Protein AF-A0AAD3P096-F1 (afdb_monomer_lite)

pLDDT: mean 83.9, std 14.75, range [33.5, 96.06]

Sequence (63 aa):
MANDDQGAVWGTVTLAGVQMLDWKIEGGDEKATGTDLRGFFKAMAEQTDGKEAVLRVSFLVKC

Secondary structure (DSSP, 8-state):
---S-SS-EEEEEEEETTEEEEEEEESSSS-EEES-HHHHHHHHHHH-TTS-EEEEEEEE---

Structure (mmCIF, N/CA/C/O backbone):
data_AF-A0AAD3P096-F1
#
_entry.id   AF-A0AAD3P096-F1
#
loop_
_atom_site.group_PDB
_atom_site.id
_atom_site.type_symbol
_atom_site.label_atom_id
_atom_site.label_alt_id
_atom_site.label_comp_id
_atom_site.label_asym_id
_atom_site.label_entity_id
_atom_site.label_seq_id
_atom_site.pdbx_PDB_ins_code
_atom_site.Cartn_x
_atom_site.Cartn_y
_atom_site.Cartn_z
_atom_site.occupancy
_atom_site.B_iso_or_equiv
_atom_site.auth_seq_id
_atom_site.auth_comp_id
_atom_site.auth_asym_id
_atom_site.auth_atom_id
_atom_site.pdbx_PDB_model_num
ATOM 1 N N . MET A 1 1 ? -26.579 4.318 -6.472 1.00 33.50 1 MET A N 1
ATOM 2 C CA . MET A 1 1 ? -25.974 3.017 -6.128 1.00 33.50 1 MET A CA 1
ATOM 3 C C . MET A 1 1 ? -24.715 3.319 -5.338 1.00 33.50 1 MET A C 1
ATOM 5 O O . MET A 1 1 ? -23.699 3.632 -5.935 1.00 33.50 1 MET A O 1
ATOM 9 N N . ALA A 1 2 ? -24.827 3.380 -4.016 1.00 41.31 2 ALA A N 1
ATOM 10 C CA . ALA A 1 2 ? -23.713 3.607 -3.105 1.00 41.31 2 ALA A CA 1
ATOM 11 C C . ALA A 1 2 ? -23.925 2.608 -1.970 1.00 41.31 2 ALA A C 1
ATOM 13 O O . ALA A 1 2 ? -24.855 2.789 -1.193 1.00 41.31 2 ALA A O 1
ATOM 14 N N . ASN A 1 3 ? -23.169 1.514 -1.966 1.00 42.03 3 ASN A N 1
ATOM 15 C CA . ASN A 1 3 ? -23.230 0.511 -0.909 1.00 42.03 3 ASN A CA 1
ATOM 16 C C . ASN A 1 3 ? -21.812 -0.014 -0.645 1.00 42.03 3 ASN A C 1
ATOM 18 O O . ASN A 1 3 ? -21.126 -0.390 -1.592 1.00 42.03 3 ASN A O 1
ATOM 22 N N . ASP A 1 4 ? -21.449 -0.025 0.641 1.00 44.19 4 ASP A N 1
ATOM 23 C CA . ASP A 1 4 ? -20.461 -0.901 1.300 1.00 44.19 4 ASP A CA 1
ATOM 24 C C . ASP A 1 4 ? -18.954 -0.572 1.377 1.00 44.19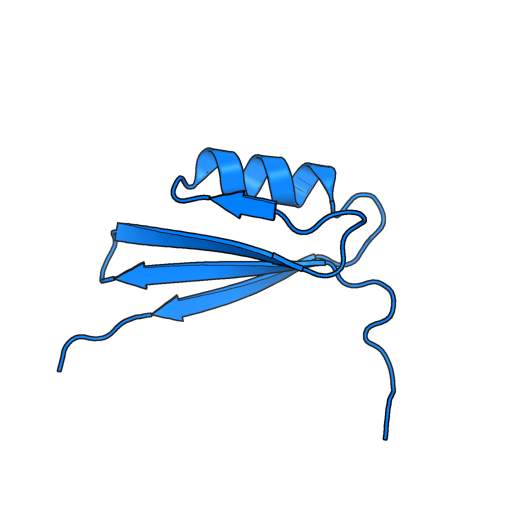 4 ASP A C 1
ATOM 26 O O . ASP A 1 4 ? -18.194 -1.411 1.838 1.00 44.19 4 ASP A O 1
ATOM 30 N N . ASP A 1 5 ? -18.489 0.650 1.097 1.00 52.22 5 ASP A N 1
ATOM 31 C CA . ASP A 1 5 ? -17.054 0.999 1.279 1.00 52.22 5 ASP A CA 1
ATOM 32 C C . ASP A 1 5 ? -16.738 1.790 2.575 1.00 52.22 5 ASP A C 1
ATOM 34 O O . ASP A 1 5 ? -15.708 2.444 2.695 1.00 52.22 5 ASP A O 1
ATOM 38 N N . GLN A 1 6 ? -17.629 1.780 3.576 1.00 55.72 6 GLN A N 1
ATOM 39 C CA . GLN A 1 6 ? -17.524 2.656 4.764 1.00 55.72 6 GLN A CA 1
ATOM 40 C C . GLN A 1 6 ? -16.522 2.202 5.851 1.00 55.72 6 GLN A C 1
ATOM 42 O O . GLN A 1 6 ? -16.537 2.751 6.951 1.00 55.72 6 GLN A O 1
ATOM 47 N N . GLY A 1 7 ? -15.626 1.249 5.581 1.00 66.94 7 GLY A N 1
ATOM 48 C CA . GLY A 1 7 ? -14.663 0.807 6.602 1.00 66.94 7 GLY A CA 1
ATOM 49 C C . GLY A 1 7 ? -13.452 0.009 6.129 1.00 66.94 7 GLY A C 1
ATOM 50 O O . GLY A 1 7 ? -12.655 -0.392 6.974 1.00 66.94 7 GLY A O 1
ATOM 51 N N . ALA A 1 8 ? -13.298 -0.231 4.827 1.00 81.44 8 ALA A N 1
ATOM 52 C CA . ALA A 1 8 ? -12.139 -0.942 4.303 1.00 81.44 8 ALA A CA 1
ATOM 53 C C . ALA A 1 8 ? -10.972 0.024 4.054 1.00 81.44 8 ALA A C 1
ATOM 55 O O . ALA A 1 8 ? -11.141 1.115 3.507 1.00 81.44 8 ALA A O 1
ATOM 56 N N . VAL A 1 9 ? -9.770 -0.396 4.439 1.00 89.81 9 VAL A N 1
ATOM 57 C CA . VAL A 1 9 ? -8.522 0.318 4.173 1.00 89.81 9 VAL A CA 1
ATOM 58 C C . VAL A 1 9 ? -7.877 -0.282 2.936 1.00 89.81 9 VAL A C 1
ATOM 60 O O . VAL A 1 9 ? -7.483 -1.448 2.910 1.00 89.81 9 VAL A O 1
ATOM 63 N N . TRP A 1 10 ? -7.754 0.536 1.903 1.00 91.94 10 TRP A N 1
ATOM 64 C CA . TRP A 1 10 ? -7.237 0.160 0.601 1.00 91.94 10 TRP A CA 1
ATOM 65 C C . TRP A 1 10 ? -5.773 0.550 0.469 1.00 91.94 10 TRP A C 1
ATOM 67 O O . TRP A 1 10 ? -5.458 1.721 0.273 1.00 91.94 10 TRP A O 1
ATOM 77 N N . GLY A 1 11 ? -4.880 -0.434 0.490 1.00 93.94 11 GLY A N 1
ATOM 78 C CA . GLY A 1 11 ? -3.482 -0.263 0.118 1.00 93.94 11 GLY A CA 1
ATOM 79 C C . GLY A 1 11 ? -3.287 -0.547 -1.365 1.00 93.94 11 GLY A C 1
ATOM 80 O O . GLY A 1 11 ? -3.407 -1.689 -1.797 1.00 93.94 11 GLY A O 1
ATOM 81 N N . THR A 1 12 ? -2.974 0.469 -2.164 1.00 95.06 12 THR A 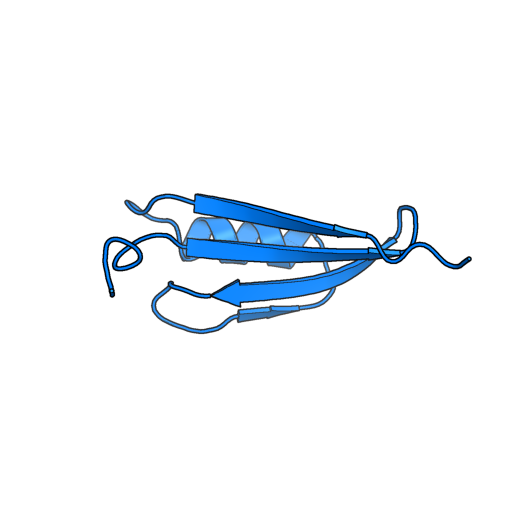N 1
ATOM 82 C CA . THR A 1 12 ? -2.576 0.291 -3.565 1.00 95.06 12 THR A CA 1
ATOM 83 C C . THR A 1 12 ? -1.062 0.357 -3.685 1.00 95.06 12 THR A C 1
ATOM 85 O O . THR A 1 12 ? -0.461 1.326 -3.236 1.00 95.06 12 THR A O 1
ATOM 88 N N . VAL A 1 13 ? -0.463 -0.636 -4.336 1.00 95.00 13 VAL A N 1
ATOM 89 C CA . VAL A 1 13 ? 0.966 -0.693 -4.655 1.00 95.00 13 VAL A CA 1
ATOM 90 C C . VAL A 1 13 ? 1.145 -0.707 -6.169 1.00 95.00 13 VAL A C 1
ATOM 92 O O . VAL A 1 13 ? 0.507 -1.504 -6.859 1.00 95.00 13 VAL A O 1
ATOM 95 N N . THR A 1 14 ? 2.033 0.140 -6.681 1.00 95.00 14 THR A N 1
ATOM 96 C CA . THR A 1 14 ? 2.396 0.205 -8.099 1.00 95.00 14 THR A CA 1
ATOM 97 C C . THR A 1 14 ? 3.783 -0.394 -8.305 1.00 95.00 14 THR A C 1
ATOM 99 O O . THR A 1 14 ? 4.766 0.043 -7.704 1.00 95.00 14 THR A O 1
ATOM 102 N N . LEU A 1 15 ? 3.875 -1.397 -9.176 1.00 92.81 15 LEU A N 1
ATOM 103 C CA . LEU A 1 15 ? 5.098 -2.126 -9.497 1.00 92.81 15 LEU A CA 1
ATOM 104 C C . LEU A 1 15 ? 5.469 -1.934 -10.971 1.00 92.81 15 LEU A C 1
ATOM 106 O O . LEU A 1 15 ? 4.610 -2.022 -11.844 1.00 92.81 15 LEU A O 1
ATOM 110 N N . ALA A 1 16 ? 6.755 -1.749 -11.260 1.00 90.75 16 ALA A N 1
ATOM 111 C CA . ALA A 1 16 ? 7.333 -1.915 -12.592 1.00 90.75 16 ALA A CA 1
ATOM 112 C C . ALA A 1 16 ? 8.340 -3.072 -12.550 1.00 90.75 16 ALA A C 1
ATOM 114 O O . ALA A 1 16 ? 9.417 -2.969 -11.960 1.00 90.75 16 ALA A O 1
ATOM 115 N N . GLY A 1 17 ? 7.973 -4.208 -13.147 1.00 85.69 17 GLY A N 1
ATOM 116 C CA . GLY A 1 17 ? 8.711 -5.456 -12.950 1.00 85.69 17 GLY A CA 1
ATOM 117 C C . GLY A 1 17 ? 8.698 -5.879 -11.476 1.00 85.69 17 GLY A C 1
ATOM 118 O O . GLY A 1 17 ? 7.631 -6.035 -10.891 1.00 85.69 17 GLY A O 1
ATOM 119 N N . VAL A 1 18 ? 9.883 -6.051 -10.879 1.00 82.81 18 VAL A N 1
ATOM 120 C CA . VAL A 1 18 ? 10.055 -6.380 -9.446 1.00 82.81 18 VAL A CA 1
ATOM 121 C C . VAL A 1 18 ? 10.257 -5.147 -8.560 1.00 82.81 18 VAL A C 1
ATOM 123 O O . VAL A 1 18 ? 10.363 -5.271 -7.342 1.00 82.81 18 VAL A O 1
ATOM 126 N N . GLN A 1 19 ? 10.350 -3.958 -9.160 1.00 87.62 19 GLN A N 1
ATOM 127 C CA . GLN A 1 19 ? 10.579 -2.718 -8.434 1.00 87.62 19 GLN A CA 1
ATOM 128 C C . GLN A 1 19 ? 9.245 -2.072 -8.071 1.00 87.62 19 GLN A C 1
ATOM 130 O O . GLN A 1 19 ? 8.397 -1.849 -8.935 1.00 87.62 19 GLN A O 1
ATOM 135 N N . MET A 1 20 ? 9.086 -1.722 -6.798 1.00 89.69 20 MET A N 1
ATOM 136 C CA . MET A 1 20 ? 7.986 -0.872 -6.367 1.00 89.69 20 MET A CA 1
ATOM 137 C C . MET A 1 20 ? 8.282 0.584 -6.712 1.00 89.69 20 MET A C 1
ATOM 139 O O . MET A 1 20 ? 9.369 1.082 -6.419 1.00 89.69 20 MET A O 1
ATOM 143 N N . LEU A 1 21 ? 7.327 1.239 -7.367 1.00 92.62 21 LEU A N 1
ATOM 144 C CA . LEU A 1 21 ? 7.422 2.648 -7.736 1.00 92.62 21 LEU A CA 1
ATOM 145 C C . LEU A 1 21 ? 6.823 3.533 -6.653 1.00 92.62 21 LEU A C 1
ATOM 147 O O . LEU A 1 21 ? 7.472 4.459 -6.177 1.00 92.62 21 LEU A O 1
ATOM 151 N N . ASP A 1 22 ? 5.592 3.219 -6.268 1.00 95.81 22 ASP A N 1
ATOM 152 C CA . ASP A 1 22 ? 4.806 3.986 -5.322 1.00 95.81 22 ASP A CA 1
ATOM 153 C C . ASP A 1 22 ? 3.768 3.099 -4.641 1.00 95.81 22 ASP A C 1
ATOM 155 O O . ASP A 1 22 ? 3.451 1.990 -5.084 1.00 95.81 22 ASP A O 1
ATOM 159 N N . TRP A 1 23 ? 3.242 3.613 -3.543 1.00 96.06 23 TRP A N 1
ATOM 160 C CA . TRP A 1 23 ? 2.062 3.097 -2.893 1.00 96.06 23 TRP A CA 1
ATOM 161 C C . TRP A 1 23 ? 1.219 4.240 -2.345 1.00 96.06 23 TRP A C 1
ATOM 163 O O . TRP A 1 23 ? 1.713 5.332 -2.048 1.00 96.06 23 TRP A O 1
ATOM 173 N N . LYS A 1 24 ? -0.067 3.956 -2.171 1.00 95.12 24 LYS A N 1
ATOM 174 C CA . LYS A 1 24 ? -1.032 4.834 -1.516 1.00 95.12 24 LYS A CA 1
ATOM 175 C C . LYS A 1 24 ? -1.987 4.026 -0.649 1.00 95.12 24 LYS A C 1
ATOM 177 O O . LYS A 1 24 ? -2.326 2.900 -1.004 1.00 95.12 24 LYS A O 1
ATOM 182 N N . ILE A 1 25 ? -2.426 4.606 0.458 1.00 93.69 25 ILE A N 1
ATOM 183 C CA . ILE A 1 25 ? -3.440 4.041 1.343 1.00 93.69 25 ILE A CA 1
ATOM 184 C C . ILE A 1 25 ? -4.627 4.999 1.397 1.00 93.69 25 ILE A C 1
ATOM 186 O O . ILE A 1 25 ? -4.462 6.207 1.583 1.00 93.69 25 ILE A O 1
ATOM 190 N N . GLU A 1 26 ? -5.818 4.453 1.182 1.00 90.25 26 GLU A N 1
ATOM 191 C CA . GLU A 1 26 ? -7.092 5.166 1.125 1.00 90.25 26 GLU A CA 1
ATOM 192 C C . GLU A 1 26 ? -8.098 4.467 2.058 1.00 90.25 26 GLU A C 1
ATOM 194 O O . GLU A 1 26 ? -8.015 3.261 2.256 1.00 90.25 26 GLU A O 1
ATOM 199 N N . GLY A 1 27 ? -9.046 5.198 2.650 1.00 79.00 27 GLY A N 1
ATOM 200 C CA . GLY A 1 27 ? -10.077 4.617 3.532 1.00 79.00 27 GLY A CA 1
ATOM 201 C C . GLY A 1 27 ? -9.718 4.538 5.026 1.00 79.00 27 GLY A C 1
ATOM 202 O O . GLY A 1 27 ? -10.596 4.278 5.846 1.00 79.00 27 GLY A O 1
ATOM 203 N N . GLY A 1 28 ? -8.466 4.816 5.407 1.00 71.00 28 GLY A N 1
ATOM 204 C CA . GLY A 1 28 ? -8.091 5.103 6.798 1.00 71.00 28 GLY A CA 1
ATOM 205 C C . GLY A 1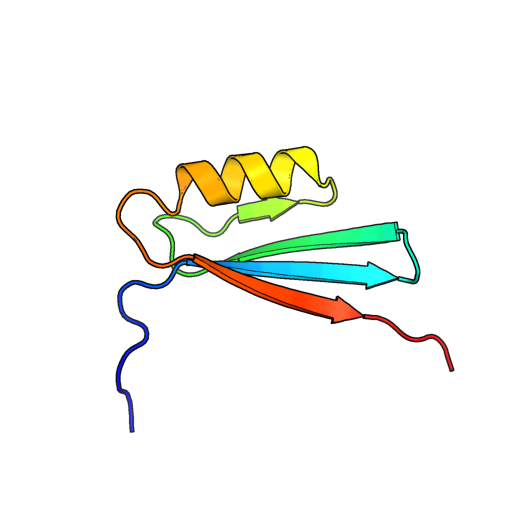 28 ? -8.385 6.551 7.212 1.00 71.00 28 GLY A C 1
ATOM 206 O O . GLY A 1 28 ? -8.939 7.330 6.434 1.00 71.00 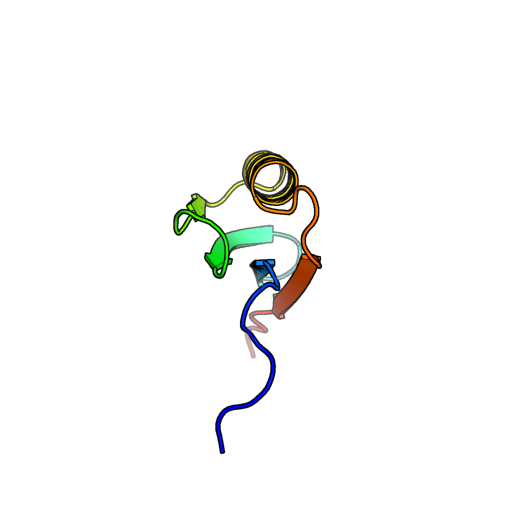28 GLY A O 1
ATOM 207 N N . ASP A 1 29 ? -8.002 6.918 8.437 1.00 70.19 29 ASP A N 1
ATOM 208 C CA . ASP A 1 29 ? -8.194 8.272 8.983 1.00 70.19 29 ASP A CA 1
ATOM 209 C C . ASP A 1 29 ? -7.452 9.350 8.169 1.00 70.19 29 ASP A C 1
ATOM 211 O O . ASP A 1 29 ? -7.939 10.473 8.032 1.00 70.19 29 ASP A O 1
ATOM 215 N N . GLU A 1 30 ? -6.318 8.993 7.552 1.00 79.94 30 GLU A N 1
ATOM 216 C CA . GLU A 1 30 ? -5.527 9.882 6.699 1.00 79.94 30 GLU A CA 1
ATOM 217 C C . GLU A 1 30 ? -4.998 9.168 5.448 1.00 79.94 30 GLU A C 1
ATOM 219 O O . GLU A 1 30 ? -4.567 8.015 5.489 1.00 79.94 30 GLU A O 1
ATOM 224 N N . LYS A 1 31 ? -4.962 9.883 4.316 1.00 85.88 31 LYS A N 1
ATOM 225 C CA . LYS A 1 31 ? -4.316 9.384 3.095 1.00 85.88 31 LYS A CA 1
ATOM 226 C C . LYS A 1 31 ? -2.805 9.329 3.302 1.00 85.88 31 LYS A C 1
ATOM 228 O O . LYS A 1 31 ? -2.189 10.356 3.573 1.00 85.88 31 LYS A O 1
ATOM 233 N N . ALA A 1 32 ? -2.209 8.159 3.101 1.00 90.88 32 ALA A N 1
ATOM 234 C CA . ALA A 1 32 ? -0.761 7.973 3.163 1.00 90.88 32 ALA A CA 1
ATOM 235 C C . ALA A 1 32 ? -0.212 7.564 1.795 1.00 90.88 32 ALA A C 1
ATOM 237 O O . ALA A 1 32 ? -0.863 6.830 1.055 1.00 90.88 32 ALA A O 1
ATOM 238 N N . THR A 1 33 ? 0.990 8.025 1.456 1.00 94.88 33 THR A N 1
ATOM 239 C CA . THR A 1 33 ? 1.683 7.661 0.212 1.00 94.88 33 THR A CA 1
ATOM 240 C C . THR A 1 33 ? 3.173 7.502 0.457 1.00 94.88 33 THR A C 1
ATOM 242 O O . THR A 1 33 ? 3.736 8.213 1.290 1.00 94.88 33 THR A O 1
ATOM 245 N N . GLY A 1 34 ? 3.836 6.655 -0.322 1.00 95.12 34 GLY A N 1
ATOM 246 C CA . GLY A 1 34 ? 5.286 6.505 -0.267 1.00 95.12 34 GLY A CA 1
ATOM 247 C C . GLY A 1 34 ? 5.817 5.664 -1.417 1.00 95.12 34 GLY A C 1
ATOM 248 O O . GLY A 1 34 ? 5.088 5.342 -2.349 1.00 95.12 34 GLY A O 1
ATOM 249 N N . THR A 1 35 ? 7.102 5.327 -1.364 1.00 94.56 35 THR A N 1
ATOM 250 C CA . THR A 1 35 ? 7.795 4.598 -2.440 1.00 94.56 35 THR A CA 1
ATOM 251 C C . THR A 1 35 ? 8.598 3.398 -1.939 1.00 94.56 35 THR A C 1
ATOM 253 O O . THR A 1 35 ? 9.192 2.677 -2.737 1.00 94.56 35 THR A O 1
ATOM 256 N N . ASP A 1 36 ? 8.589 3.124 -0.629 1.00 92.69 36 ASP A N 1
ATOM 257 C CA . ASP A 1 36 ? 9.307 2.005 -0.017 1.00 92.69 36 ASP A CA 1
ATOM 258 C C . ASP A 1 36 ? 8.367 0.975 0.638 1.00 92.69 36 ASP A C 1
ATOM 260 O O . ASP A 1 36 ? 7.329 1.312 1.214 1.00 92.69 36 ASP A O 1
ATOM 264 N N . LEU A 1 37 ? 8.713 -0.311 0.501 1.00 89.19 37 LEU A N 1
ATOM 265 C CA . LEU A 1 37 ? 7.823 -1.422 0.858 1.00 89.19 37 LEU A CA 1
ATOM 266 C C . LEU A 1 37 ? 7.621 -1.527 2.376 1.00 89.19 37 LEU A C 1
ATOM 268 O O . LEU A 1 37 ? 6.566 -1.939 2.851 1.00 89.19 37 LEU A O 1
ATOM 272 N N . ARG A 1 38 ? 8.637 -1.141 3.152 1.00 91.50 38 ARG A N 1
ATOM 273 C CA . ARG A 1 38 ? 8.580 -1.185 4.614 1.00 91.50 38 ARG A CA 1
ATOM 274 C C . ARG A 1 38 ? 7.619 -0.127 5.154 1.00 91.50 38 ARG A C 1
ATOM 276 O O . ARG A 1 38 ? 6.835 -0.430 6.049 1.00 91.50 38 ARG A O 1
ATOM 283 N N . GLY A 1 39 ? 7.667 1.080 4.598 1.00 92.06 39 GLY A N 1
ATOM 284 C CA . GLY A 1 39 ? 6.755 2.180 4.879 1.00 92.06 39 GLY A CA 1
ATOM 285 C C . GLY A 1 39 ? 5.317 1.817 4.536 1.00 92.06 39 GLY A C 1
ATOM 286 O O . GLY A 1 39 ? 4.434 2.055 5.354 1.00 92.06 39 GLY A O 1
ATOM 287 N N . PHE A 1 40 ? 5.100 1.138 3.404 1.00 92.69 40 PHE A N 1
ATOM 288 C CA . PHE A 1 40 ? 3.781 0.625 3.032 1.00 92.69 40 PHE A CA 1
ATOM 289 C C . PHE A 1 40 ? 3.198 -0.310 4.098 1.00 92.69 40 PHE A C 1
ATOM 291 O O . PHE A 1 40 ? 2.100 -0.071 4.590 1.00 92.69 40 PHE A O 1
ATOM 298 N N . PHE A 1 41 ? 3.936 -1.353 4.497 1.00 90.75 41 PHE A N 1
ATOM 299 C CA . PHE A 1 41 ? 3.442 -2.305 5.498 1.00 90.75 41 PHE A CA 1
ATOM 300 C C . PHE A 1 41 ? 3.222 -1.667 6.866 1.00 90.75 41 PHE A C 1
ATOM 302 O O . PHE A 1 41 ? 2.254 -2.005 7.543 1.00 90.75 41 PHE A O 1
ATOM 309 N N . LYS A 1 42 ? 4.100 -0.740 7.266 1.00 92.62 42 LYS A N 1
ATOM 310 C CA . LYS A 1 42 ? 3.926 0.011 8.508 1.00 92.62 42 LYS A CA 1
ATOM 311 C C . LYS A 1 42 ? 2.628 0.822 8.471 1.00 92.62 42 LYS A C 1
ATOM 313 O O . LYS A 1 42 ? 1.814 0.687 9.375 1.00 92.62 42 LYS A O 1
ATOM 318 N N . ALA A 1 43 ? 2.420 1.595 7.408 1.00 91.06 43 ALA A N 1
ATOM 319 C CA . ALA A 1 43 ? 1.240 2.436 7.264 1.00 91.06 43 ALA A CA 1
ATOM 320 C C . ALA A 1 43 ? -0.050 1.607 7.129 1.00 91.06 43 ALA A C 1
ATOM 322 O O . ALA A 1 43 ? -1.070 1.973 7.702 1.00 91.06 43 ALA A O 1
ATOM 323 N N . MET A 1 44 ? -0.006 0.459 6.441 1.00 91.12 44 MET A N 1
ATOM 324 C CA . MET A 1 44 ? -1.136 -0.476 6.397 1.00 91.12 44 MET A CA 1
ATOM 325 C C . MET A 1 44 ? -1.489 -0.969 7.7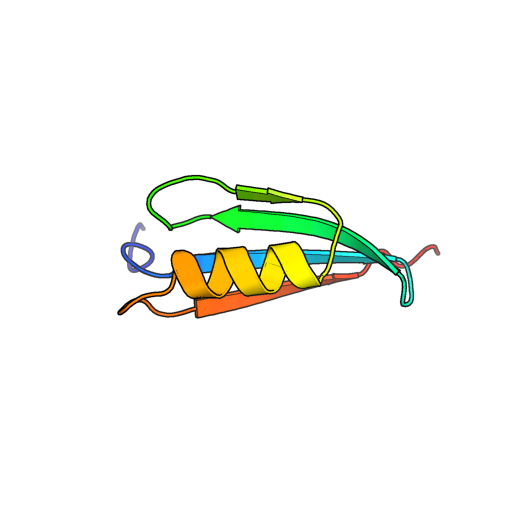96 1.00 91.12 44 MET A C 1
ATOM 327 O O . MET A 1 44 ? -2.636 -0.840 8.196 1.00 91.12 44 MET A O 1
ATOM 331 N N . ALA A 1 45 ? -0.511 -1.460 8.561 1.00 89.38 45 ALA A N 1
ATOM 332 C CA . ALA A 1 45 ? -0.751 -1.961 9.912 1.00 89.38 45 ALA A CA 1
ATOM 333 C C . ALA A 1 45 ? -1.321 -0.888 10.857 1.00 89.38 45 ALA A C 1
ATOM 335 O O . ALA A 1 45 ? -2.182 -1.197 11.673 1.00 89.38 45 ALA A O 1
ATOM 336 N N . GLU A 1 46 ? -0.859 0.360 10.736 1.00 88.94 46 GLU A N 1
ATOM 337 C CA . GLU A 1 46 ? -1.354 1.490 11.533 1.00 88.94 46 GLU A CA 1
ATOM 338 C C . GLU A 1 46 ? -2.797 1.872 11.169 1.00 88.94 46 GLU A C 1
ATOM 340 O O . GLU A 1 46 ? -3.572 2.234 12.050 1.00 88.94 46 GLU A O 1
ATOM 345 N N . GLN A 1 47 ? -3.177 1.785 9.890 1.00 86.81 47 GLN A N 1
ATOM 346 C CA . GLN A 1 47 ? -4.498 2.228 9.434 1.00 86.81 47 GLN A CA 1
ATOM 347 C C . GLN A 1 47 ? -5.571 1.135 9.463 1.00 86.81 47 GLN A C 1
ATOM 349 O O . GLN A 1 47 ? -6.753 1.459 9.572 1.00 86.81 47 GLN A O 1
ATOM 354 N N . THR A 1 48 ? -5.192 -0.144 9.380 1.00 86.81 48 THR A N 1
ATOM 355 C CA . THR A 1 48 ? -6.127 -1.282 9.325 1.00 86.81 48 THR A CA 1
ATOM 356 C C . THR A 1 48 ? -6.581 -1.782 10.699 1.00 86.81 48 THR A C 1
ATOM 358 O O . THR A 1 48 ? -7.206 -2.837 10.772 1.00 86.81 48 THR A O 1
ATOM 361 N N . ASP A 1 49 ? -6.252 -1.098 11.799 1.00 82.81 49 ASP A N 1
ATOM 362 C CA . ASP A 1 49 ? -6.610 -1.577 13.139 1.00 82.81 49 ASP A CA 1
ATOM 363 C C . ASP A 1 49 ? -8.136 -1.707 13.296 1.00 82.81 49 ASP A C 1
ATOM 365 O O . ASP A 1 49 ? -8.886 -0.737 13.167 1.00 82.81 49 ASP A O 1
ATOM 369 N N . GLY A 1 50 ? -8.604 -2.944 13.493 1.00 78.88 50 GLY A N 1
ATOM 370 C CA . GLY A 1 50 ? -10.028 -3.291 13.552 1.00 78.88 50 GLY A CA 1
ATOM 371 C C . GLY A 1 50 ? -10.813 -3.125 12.240 1.00 78.88 50 GLY A C 1
ATOM 372 O O . GLY A 1 50 ? -12.037 -3.251 12.261 1.00 78.88 50 GLY A O 1
ATOM 373 N N . LYS A 1 51 ? -10.141 -2.856 11.114 1.00 84.25 51 LYS A N 1
ATOM 374 C CA . LYS A 1 51 ? -10.740 -2.606 9.793 1.00 84.25 51 LYS A CA 1
ATOM 375 C C . LYS A 1 51 ? -10.307 -3.667 8.781 1.00 84.25 51 LYS A C 1
ATOM 377 O O . LYS A 1 51 ? -9.228 -4.247 8.881 1.00 84.25 51 LYS A O 1
ATOM 382 N N . GLU A 1 52 ? -11.145 -3.919 7.780 1.00 86.00 52 GLU A N 1
ATOM 383 C CA . GLU A 1 52 ? -10.772 -4.811 6.681 1.00 86.00 52 GLU A CA 1
ATOM 384 C C . GLU A 1 52 ? -9.658 -4.170 5.840 1.00 86.00 52 GLU A C 1
ATOM 386 O O . GLU A 1 52 ? -9.733 -2.993 5.492 1.00 86.00 52 GLU A O 1
ATOM 391 N N . ALA A 1 53 ? -8.618 -4.940 5.519 1.00 88.00 53 ALA A N 1
ATOM 392 C CA . ALA A 1 53 ? -7.489 -4.487 4.716 1.00 88.00 53 ALA A CA 1
ATOM 393 C C . ALA A 1 53 ? -7.583 -5.060 3.300 1.00 88.00 53 ALA A C 1
ATOM 395 O O . ALA A 1 53 ? -7.564 -6.279 3.120 1.00 88.00 53 ALA A O 1
ATOM 396 N N . VAL A 1 54 ? -7.605 -4.194 2.289 1.00 91.25 54 VAL A N 1
ATOM 397 C CA . VAL A 1 54 ? -7.646 -4.605 0.885 1.00 91.25 54 VAL A CA 1
ATOM 398 C C . VAL A 1 54 ? -6.372 -4.173 0.174 1.00 91.25 54 VAL A C 1
ATOM 400 O O . VAL A 1 54 ? -6.032 -2.993 0.122 1.00 91.25 54 VAL A O 1
ATOM 403 N N . LEU A 1 55 ? -5.663 -5.143 -0.406 1.00 91.69 55 LEU A N 1
ATOM 404 C CA . LEU A 1 55 ? -4.447 -4.905 -1.177 1.00 91.69 55 LEU A CA 1
ATOM 405 C C . LEU A 1 55 ? -4.757 -4.898 -2.676 1.00 91.69 55 LEU A C 1
ATOM 407 O O . LEU A 1 55 ? -5.208 -5.896 -3.237 1.00 91.69 55 LEU A O 1
ATOM 411 N N . ARG A 1 56 ? -4.444 -3.788 -3.344 1.00 93.69 56 ARG A N 1
ATOM 412 C CA . ARG A 1 56 ? -4.487 -3.652 -4.801 1.00 93.69 56 ARG A CA 1
ATOM 413 C C . ARG A 1 56 ? -3.068 -3.569 -5.346 1.00 93.69 56 ARG A C 1
ATOM 415 O O . ARG A 1 56 ? -2.320 -2.667 -4.985 1.00 93.69 56 ARG A O 1
ATOM 422 N N . VAL A 1 57 ? -2.712 -4.465 -6.260 1.00 92.31 57 VAL A N 1
ATOM 423 C CA . VAL A 1 57 ? -1.395 -4.454 -6.912 1.00 92.31 57 VAL A CA 1
ATOM 424 C C . VAL A 1 57 ? -1.563 -4.066 -8.376 1.00 92.31 57 VAL A C 1
ATOM 426 O O . VAL A 1 57 ? -2.252 -4.751 -9.129 1.00 92.31 57 VAL A O 1
ATOM 429 N N . SER A 1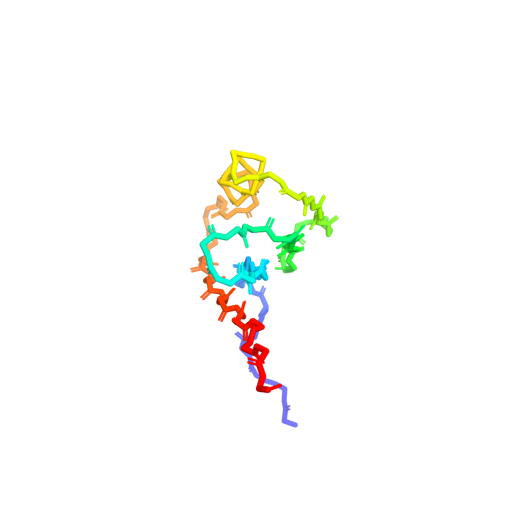 58 ? -0.946 -2.954 -8.770 1.00 92.56 58 SER A N 1
ATOM 430 C CA . SER A 1 58 ? -0.921 -2.462 -10.148 1.00 92.56 58 SER A CA 1
ATOM 431 C C . SER A 1 58 ? 0.436 -2.770 -10.764 1.00 92.56 58 SER A C 1
ATOM 433 O O . SER A 1 58 ? 1.463 -2.365 -10.227 1.00 92.56 58 SER A O 1
ATOM 435 N N . PHE A 1 59 ? 0.447 -3.463 -11.899 1.00 91.19 59 PHE A N 1
ATOM 436 C CA . PHE A 1 59 ? 1.671 -3.755 -12.639 1.00 91.19 59 PHE A CA 1
ATOM 437 C C . PHE A 1 59 ? 1.752 -2.876 -13.883 1.00 91.19 59 PHE A C 1
ATOM 439 O O . PHE A 1 59 ? 0.903 -2.950 -14.769 1.00 91.19 59 PHE A O 1
ATOM 446 N N . LEU A 1 60 ? 2.805 -2.070 -13.968 1.00 88.38 60 LEU A N 1
ATOM 447 C CA . LEU A 1 60 ? 3.197 -1.396 -15.193 1.00 88.38 60 LEU A CA 1
ATOM 448 C C . LEU A 1 60 ? 3.963 -2.383 -16.065 1.00 88.38 60 LEU A C 1
ATOM 450 O O . LEU A 1 60 ? 5.139 -2.678 -15.838 1.00 88.38 60 LEU A O 1
ATOM 454 N N . VAL A 1 61 ? 3.267 -2.893 -17.074 1.00 84.31 61 VAL A N 1
ATOM 455 C CA . VAL A 1 61 ? 3.857 -3.703 -18.135 1.00 84.31 61 VAL A CA 1
ATOM 456 C C . VAL A 1 61 ? 4.273 -2.753 -19.251 1.00 84.31 61 VAL A C 1
ATOM 458 O O . VAL A 1 61 ? 3.434 -2.097 -19.867 1.00 84.31 61 VAL A O 1
ATOM 461 N N . LYS A 1 62 ? 5.583 -2.635 -19.479 1.00 70.50 62 LYS A N 1
ATOM 462 C CA . LYS A 1 62 ? 6.121 -1.910 -20.632 1.00 70.50 62 LYS A CA 1
ATOM 463 C C . LYS A 1 62 ? 5.976 -2.834 -21.845 1.00 70.50 62 LYS A C 1
ATOM 465 O O . LYS A 1 62 ? 6.704 -3.821 -21.931 1.00 70.50 62 LYS A O 1
ATOM 470 N N . CYS A 1 63 ? 4.991 -2.558 -22.695 1.00 61.81 63 CYS A N 1
ATOM 471 C CA . CYS A 1 63 ? 4.878 -3.164 -24.022 1.00 61.81 63 CYS A CA 1
ATOM 472 C C . CYS A 1 63 ? 5.844 -2.492 -25.002 1.00 61.81 63 CYS A C 1
ATOM 474 O O . CYS A 1 63 ? 6.074 -1.268 -24.850 1.00 61.81 63 CYS A O 1
#

Foldseek 3Di:
DDDDLQFEKEKEWEDEVPATQKIWIPNFPDIDMDRDPVVSVVVQVVRCVVTHYHYHYHYDDDD

Organism: NCBI:txid135740

Radius of gyration: 12.62 Å; chains: 1; bounding box: 37×16×38 Å